Protein AF-W1I8B8-F1 (afdb_monomer_lite)

pLDDT: mean 73.0, std 14.46, range [45.47, 91.69]

Secondary structure (DSSP, 8-state):
--HHHHHHHHH-SEEEE-TTGGG-----HHHHH-S-GGGTHHHHS-GGGT--SB---TT-----HHHHS-TT---EEEETT--S-TTTGGGTSSSSS---

Foldseek 3Di:
DADVLLVQLQPDQKFKFQPVLVLDPPPCPLLVQQPCSVQVVCLNPVVVVVDHRTSNRSRPSVPCPSCVPDPSSRMDIDGPDDDDPPVPVVVVPPPPPPDD

Sequence (100 aa):
MGAFYSLVGKVSPLKVRADARSACDDCGECYVVCPEPQILKPVLKGEEKGIFPVIQAGECTNCGRCVDVCAEEVFHFGLRYKNNQSKVNKAIGNKHEVIT

Radius of gyration: 16.28 Å; chains: 1; bounding box: 55×24×32 Å

Structure (mmCIF, N/CA/C/O backbone):
data_AF-W1I8B8-F1
#
_entry.id   AF-W1I8B8-F1
#
loop_
_atom_site.group_PDB
_atom_site.id
_atom_site.type_symbol
_atom_site.label_atom_id
_atom_site.lab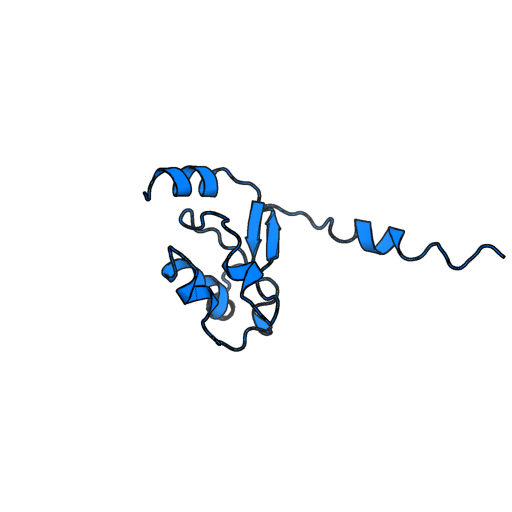el_alt_id
_atom_site.label_comp_id
_atom_site.label_asym_id
_atom_site.label_entity_id
_atom_site.label_seq_id
_atom_site.pdbx_PDB_ins_code
_atom_site.Cartn_x
_atom_site.Cartn_y
_atom_site.Cartn_z
_atom_site.occupancy
_atom_site.B_iso_or_equiv
_atom_site.auth_seq_id
_atom_site.auth_comp_id
_atom_site.auth_asym_id
_atom_site.auth_atom_id
_atom_site.pdbx_PDB_model_num
ATOM 1 N N . MET A 1 1 ? 12.866 -0.507 -16.506 1.00 50.50 1 MET A N 1
ATOM 2 C CA . MET A 1 1 ? 11.391 -0.548 -16.378 1.00 50.50 1 MET A CA 1
ATOM 3 C C . MET A 1 1 ? 10.953 0.270 -15.157 1.00 50.50 1 MET A C 1
ATOM 5 O O . MET A 1 1 ? 10.445 -0.304 -14.211 1.00 50.50 1 MET A O 1
ATOM 9 N N . GLY A 1 2 ? 11.206 1.587 -15.131 1.00 48.66 2 GLY A N 1
ATOM 10 C CA . GLY A 1 2 ? 11.009 2.411 -13.916 1.00 48.66 2 GLY A CA 1
ATOM 11 C C . GLY A 1 2 ? 10.160 3.667 -14.131 1.00 48.66 2 GLY A C 1
ATOM 12 O O . GLY A 1 2 ? 9.249 3.927 -13.366 1.00 48.66 2 GLY A O 1
ATOM 13 N N . ALA A 1 3 ? 10.353 4.399 -15.232 1.00 51.69 3 ALA A N 1
ATOM 14 C CA . ALA A 1 3 ? 9.691 5.698 -15.420 1.00 51.69 3 ALA A CA 1
ATOM 15 C C . ALA A 1 3 ? 8.223 5.635 -15.902 1.00 51.69 3 ALA A C 1
ATOM 17 O O . ALA A 1 3 ? 7.443 6.542 -15.618 1.00 51.69 3 ALA A O 1
ATOM 18 N N . PHE A 1 4 ? 7.820 4.577 -16.620 1.00 53.53 4 PHE A N 1
ATOM 19 C CA . PHE A 1 4 ? 6.445 4.453 -17.135 1.00 53.53 4 PHE A CA 1
ATOM 20 C C . PHE A 1 4 ? 5.428 4.196 -16.014 1.00 53.53 4 PHE A C 1
ATOM 22 O O . PHE A 1 4 ? 4.327 4.746 -16.027 1.00 53.53 4 PHE A O 1
ATOM 29 N N . TYR A 1 5 ? 5.815 3.408 -15.009 1.00 56.72 5 TYR A N 1
ATOM 30 C CA . TYR A 1 5 ? 4.935 3.074 -13.893 1.00 56.72 5 TYR A CA 1
ATOM 31 C C . TYR A 1 5 ? 4.787 4.229 -12.900 1.00 56.72 5 TYR A C 1
ATOM 33 O O . TYR A 1 5 ? 3.682 4.435 -12.401 1.00 56.72 5 TYR A O 1
ATOM 41 N N . SER A 1 6 ? 5.831 5.043 -12.690 1.00 53.16 6 SER A N 1
ATOM 42 C CA . SER A 1 6 ? 5.721 6.257 -11.870 1.00 53.16 6 SER A CA 1
ATOM 43 C C . SER A 1 6 ? 4.747 7.272 -12.486 1.00 53.16 6 SER A C 1
ATOM 45 O O . SER A 1 6 ? 4.078 8.002 -11.760 1.00 53.16 6 SER A O 1
ATOM 47 N N . LEU A 1 7 ? 4.586 7.294 -13.817 1.00 55.97 7 LEU A N 1
ATOM 48 C CA . LEU A 1 7 ? 3.587 8.128 -14.499 1.00 55.97 7 LEU A CA 1
ATOM 49 C C . LEU A 1 7 ? 2.156 7.605 -14.289 1.00 55.97 7 LEU A C 1
ATOM 51 O O . LEU A 1 7 ? 1.277 8.377 -13.913 1.00 55.97 7 LEU A O 1
ATOM 55 N N . VAL A 1 8 ? 1.925 6.295 -14.422 1.00 57.62 8 VAL A N 1
ATOM 56 C CA . VAL A 1 8 ? 0.607 5.680 -14.155 1.00 57.62 8 VAL A CA 1
ATOM 57 C C . VAL A 1 8 ? 0.218 5.789 -12.670 1.00 57.62 8 VAL A C 1
ATOM 59 O O . VAL A 1 8 ? -0.929 6.109 -12.348 1.00 57.62 8 VAL A O 1
ATOM 62 N N . GLY A 1 9 ? 1.175 5.616 -11.752 1.00 56.22 9 GLY A N 1
ATOM 63 C CA . GLY A 1 9 ? 0.976 5.773 -10.306 1.00 56.22 9 GLY A CA 1
ATOM 64 C C . GLY A 1 9 ? 0.743 7.223 -9.857 1.00 56.22 9 GLY A C 1
ATOM 65 O O . GLY A 1 9 ? 0.081 7.461 -8.843 1.00 56.22 9 GLY A O 1
ATOM 66 N N . LYS A 1 10 ? 1.240 8.211 -10.620 1.00 56.84 10 LYS A N 1
ATOM 67 C CA . LYS A 1 10 ? 1.070 9.650 -10.342 1.00 56.84 10 LYS A CA 1
ATOM 68 C C . LYS A 1 10 ? -0.293 10.189 -10.781 1.00 56.84 10 LYS A C 1
ATOM 70 O O . LYS A 1 10 ? -0.820 11.076 -10.109 1.00 56.84 10 LYS A O 1
ATOM 75 N N . VAL A 1 11 ? -0.860 9.651 -11.864 1.00 58.53 11 VAL A N 1
ATOM 76 C CA . VAL A 1 11 ? -2.174 10.062 -12.402 1.00 58.53 11 VAL A CA 1
ATOM 77 C C . VAL A 1 11 ? -3.325 9.228 -11.819 1.00 58.53 11 VAL A C 1
ATOM 79 O O . VAL A 1 11 ? -4.477 9.649 -11.867 1.00 58.53 11 VAL A O 1
ATOM 82 N N . SER A 1 12 ? -3.036 8.072 -11.211 1.00 62.81 12 SER A N 1
ATOM 83 C CA . SER A 1 12 ? -4.078 7.215 -10.642 1.00 62.81 12 SER A CA 1
ATOM 84 C C . SER A 1 12 ? -4.766 7.855 -9.425 1.00 62.81 12 SER A C 1
ATOM 86 O O . SER A 1 12 ? -4.108 8.124 -8.414 1.00 62.81 12 SER A O 1
ATOM 88 N N . PRO A 1 13 ? -6.099 8.051 -9.468 1.00 67.56 13 PRO A N 1
ATOM 89 C CA . PRO A 1 13 ? -6.869 8.465 -8.299 1.00 67.56 13 PRO A CA 1
ATOM 90 C C . PRO A 1 13 ? -6.970 7.339 -7.261 1.00 67.56 13 PRO A C 1
ATOM 92 O O . PRO A 1 13 ? -7.168 7.625 -6.081 1.00 67.56 13 PRO A O 1
ATOM 95 N N . LEU A 1 14 ? -6.803 6.081 -7.685 1.00 75.56 14 LEU A N 1
ATOM 96 C CA . LEU A 1 14 ? -6.703 4.907 -6.823 1.00 75.56 14 LEU A CA 1
ATOM 97 C C . LEU A 1 14 ? -5.280 4.802 -6.248 1.00 75.56 14 LEU A C 1
ATOM 99 O O . LEU A 1 14 ? -4.301 4.862 -6.991 1.00 75.56 14 LEU A O 1
ATOM 103 N N . LYS A 1 15 ? -5.167 4.663 -4.928 1.00 84.19 15 LYS A N 1
ATOM 104 C CA . LYS A 1 15 ? -3.913 4.568 -4.176 1.00 84.19 15 LYS A CA 1
ATOM 105 C C . LYS A 1 15 ? -4.039 3.530 -3.068 1.00 84.19 15 LYS A C 1
ATOM 107 O O . LYS A 1 15 ? -5.090 3.412 -2.441 1.00 84.19 15 LYS A O 1
ATOM 112 N N . VAL A 1 16 ? -2.949 2.820 -2.795 1.00 86.06 16 VAL A N 1
ATOM 113 C CA . VAL A 1 16 ? -2.856 1.947 -1.620 1.00 86.06 16 VAL A CA 1
ATOM 114 C C . VAL A 1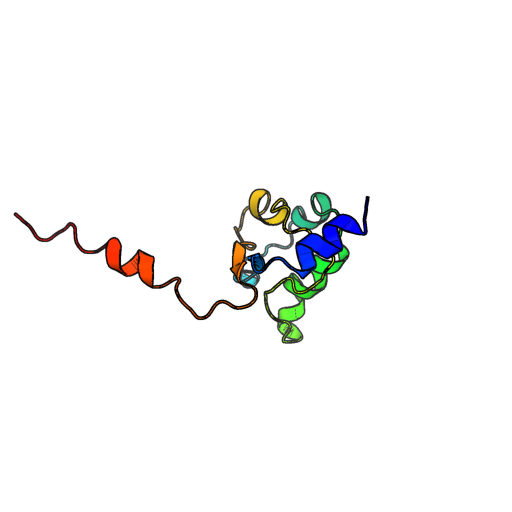 16 ? -2.743 2.799 -0.348 1.00 86.06 16 VAL A C 1
ATOM 116 O O . VAL A 1 16 ? -2.032 3.810 -0.316 1.00 86.06 16 VAL A O 1
ATOM 119 N N . ARG A 1 17 ? -3.473 2.403 0.693 1.00 85.12 17 ARG A N 1
ATOM 120 C CA . ARG A 1 17 ? -3.561 3.054 2.002 1.00 85.12 17 ARG A CA 1
ATOM 121 C C . ARG A 1 17 ? -3.318 2.023 3.097 1.00 85.12 17 ARG A C 1
ATOM 123 O O . ARG A 1 17 ? -3.817 0.917 2.987 1.00 85.12 17 ARG A O 1
ATOM 130 N N . ALA A 1 18 ? -2.587 2.383 4.137 1.00 87.69 18 ALA A N 1
ATOM 131 C CA . ALA A 1 18 ? -2.365 1.585 5.335 1.00 87.69 18 ALA A CA 1
ATOM 132 C C . ALA A 1 18 ? -3.198 2.153 6.497 1.00 87.69 18 ALA A C 1
ATOM 134 O O . ALA A 1 18 ? -2.652 2.634 7.490 1.00 87.69 18 ALA A O 1
ATOM 135 N N . ASP A 1 19 ? -4.524 2.199 6.333 1.00 83.31 19 ASP A N 1
ATOM 136 C CA . ASP A 1 19 ? -5.423 2.784 7.340 1.00 83.31 19 ASP A CA 1
ATOM 137 C C . ASP A 1 19 ? -5.446 1.941 8.636 1.00 83.31 19 ASP A C 1
ATOM 139 O O . ASP A 1 19 ? -5.653 2.490 9.713 1.00 83.31 19 ASP A O 1
ATOM 143 N N . ALA A 1 20 ? -5.156 0.637 8.542 1.00 83.31 20 ALA A N 1
ATOM 144 C CA . ALA A 1 20 ? -5.074 -0.297 9.667 1.00 83.31 20 ALA A CA 1
ATOM 145 C C . ALA A 1 20 ? -3.626 -0.575 10.124 1.00 83.31 20 ALA A C 1
ATOM 147 O O . ALA A 1 20 ? -3.328 -1.640 10.651 1.00 83.31 20 ALA A O 1
ATOM 148 N N . ARG A 1 21 ? -2.695 0.376 9.946 1.00 83.38 21 ARG A N 1
ATOM 149 C CA . ARG A 1 21 ? -1.277 0.192 10.329 1.00 83.38 21 ARG A CA 1
ATOM 150 C C . ARG A 1 21 ? -1.047 -0.127 11.809 1.00 83.38 21 ARG A C 1
ATOM 152 O O . ARG A 1 21 ? -0.006 -0.676 12.135 1.00 83.38 21 ARG A O 1
ATOM 159 N N . SER A 1 22 ? -2.008 0.164 12.683 1.00 83.44 22 SER A N 1
ATOM 160 C CA . SER A 1 22 ? -1.967 -0.218 14.101 1.00 83.44 22 SER A CA 1
ATOM 161 C C . SER A 1 22 ? -2.071 -1.733 14.325 1.00 83.44 22 SER A C 1
ATOM 163 O O . SER A 1 22 ? -1.700 -2.201 15.394 1.00 83.44 22 SER A O 1
ATOM 165 N N . ALA A 1 23 ? -2.570 -2.485 13.337 1.00 85.69 23 ALA A N 1
ATOM 166 C CA . ALA A 1 23 ? -2.606 -3.949 13.339 1.00 85.69 23 ALA A CA 1
ATOM 167 C C . ALA A 1 23 ? -1.348 -4.578 12.711 1.00 85.69 23 ALA A C 1
ATOM 169 O O . ALA A 1 23 ? -1.214 -5.792 12.689 1.00 85.69 23 ALA A O 1
ATOM 170 N N . CYS A 1 24 ? -0.421 -3.768 12.185 1.00 87.12 24 CYS A N 1
ATOM 171 C CA . CYS A 1 24 ? 0.815 -4.272 11.597 1.00 87.12 24 CYS A CA 1
ATOM 172 C C . CYS A 1 24 ? 1.684 -4.942 12.669 1.00 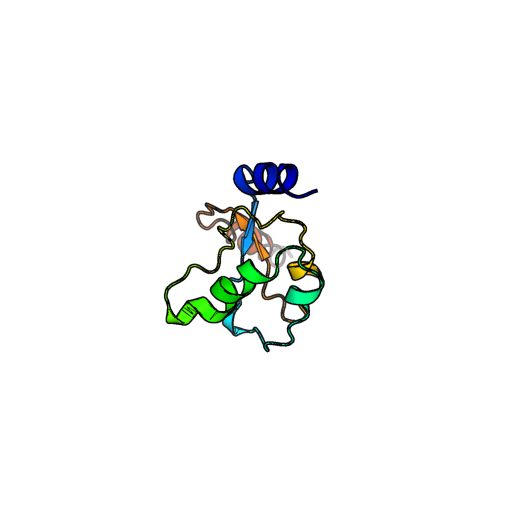87.12 24 CYS A C 1
ATOM 174 O O . CYS A 1 24 ? 2.052 -4.314 13.658 1.00 87.12 24 CYS A O 1
ATOM 176 N N . ASP A 1 25 ? 2.069 -6.187 12.414 1.00 88.81 25 ASP A N 1
ATOM 177 C CA . ASP A 1 25 ? 2.913 -7.028 13.268 1.00 88.81 25 ASP A CA 1
ATOM 178 C C . ASP A 1 25 ? 4.410 -6.983 12.891 1.00 88.81 25 ASP A C 1
ATOM 180 O O . ASP A 1 25 ? 5.223 -7.723 13.439 1.00 88.81 25 ASP A O 1
ATOM 184 N N . ASP A 1 26 ? 4.783 -6.120 11.938 1.00 86.75 26 ASP A N 1
ATOM 185 C CA . ASP A 1 26 ? 6.140 -5.988 11.388 1.00 86.75 26 ASP A CA 1
ATOM 186 C C . ASP A 1 26 ? 6.694 -7.293 10.750 1.00 86.75 26 ASP A C 1
ATOM 188 O O . ASP A 1 26 ? 7.911 -7.433 10.607 1.00 86.75 26 ASP A O 1
ATOM 192 N N . CYS A 1 27 ? 5.835 -8.204 10.258 1.00 88.88 27 CYS A N 1
ATOM 193 C CA . CYS A 1 27 ? 6.243 -9.433 9.544 1.00 88.88 27 CYS A CA 1
ATOM 194 C C . CYS A 1 27 ? 7.195 -9.186 8.354 1.00 88.88 27 CYS A C 1
ATOM 196 O O . CYS A 1 27 ? 8.073 -9.991 8.047 1.00 88.88 27 CYS A O 1
ATOM 198 N N . GLY A 1 28 ? 7.037 -8.044 7.677 1.00 86.94 28 GLY A N 1
ATOM 199 C CA . GLY A 1 28 ? 7.950 -7.562 6.641 1.00 86.94 28 GLY A CA 1
ATOM 200 C C . GLY A 1 28 ? 7.752 -8.150 5.237 1.00 86.94 28 GLY A C 1
ATOM 201 O O . GLY A 1 28 ? 8.449 -7.734 4.309 1.00 86.94 28 GLY A O 1
ATOM 202 N N . GLU A 1 29 ? 6.773 -9.032 5.028 1.00 88.88 29 GLU A N 1
ATOM 203 C CA . GLU A 1 29 ? 6.500 -9.659 3.720 1.00 88.88 29 GLU A CA 1
ATOM 204 C C . GLU A 1 29 ? 6.158 -8.638 2.625 1.00 88.88 29 GLU A C 1
ATOM 206 O O . GLU A 1 29 ? 6.597 -8.753 1.476 1.00 88.88 29 GLU A O 1
ATOM 211 N N . CYS A 1 30 ? 5.460 -7.560 2.997 1.00 89.12 30 CYS A N 1
ATOM 212 C CA . CYS A 1 30 ? 5.128 -6.467 2.087 1.00 89.12 30 CYS A CA 1
ATOM 213 C C . CYS A 1 30 ? 6.367 -5.787 1.466 1.00 89.12 30 CYS A C 1
ATOM 215 O O . CYS A 1 30 ? 6.271 -5.280 0.347 1.00 89.12 30 CYS A O 1
ATOM 217 N N . TYR A 1 31 ? 7.530 -5.801 2.133 1.00 88.44 31 TYR A N 1
ATOM 218 C CA . TYR A 1 31 ? 8.774 -5.238 1.592 1.00 88.44 31 TYR A CA 1
ATOM 219 C C . TYR A 1 31 ? 9.407 -6.129 0.523 1.00 88.44 31 TYR A C 1
ATOM 221 O O . TYR A 1 31 ? 10.032 -5.611 -0.396 1.00 88.44 31 TYR A O 1
ATOM 229 N N . VAL A 1 32 ? 9.244 -7.450 0.626 1.00 89.06 32 VAL A N 1
ATOM 230 C CA . VAL A 1 32 ? 9.856 -8.415 -0.302 1.00 89.06 32 VAL A CA 1
ATOM 231 C C . VAL A 1 32 ? 9.141 -8.400 -1.651 1.00 89.06 32 VAL A C 1
ATOM 233 O O . VAL A 1 32 ? 9.774 -8.473 -2.702 1.00 89.06 32 VAL A O 1
ATOM 236 N N . VAL A 1 33 ? 7.813 -8.273 -1.633 1.00 88.44 33 VAL A N 1
ATOM 237 C CA . VAL A 1 33 ? 6.994 -8.281 -2.855 1.00 88.44 33 VAL A CA 1
ATOM 238 C C . VAL A 1 33 ? 6.933 -6.923 -3.557 1.00 88.44 33 VAL A C 1
ATOM 240 O O . VAL A 1 33 ? 6.540 -6.852 -4.728 1.00 88.44 33 VAL A O 1
ATOM 243 N N . CYS A 1 34 ? 7.270 -5.841 -2.849 1.00 86.88 34 CYS A N 1
ATOM 244 C CA . CYS A 1 34 ? 7.202 -4.487 -3.375 1.00 86.88 34 CYS A CA 1
ATOM 245 C C . CYS A 1 34 ? 8.434 -4.189 -4.243 1.00 86.88 34 CYS A C 1
ATOM 247 O O . CYS A 1 34 ? 9.556 -4.352 -3.772 1.00 86.88 34 CYS A O 1
ATOM 249 N N . PRO A 1 35 ? 8.259 -3.680 -5.475 1.00 82.62 35 PRO A N 1
ATOM 250 C CA . PRO A 1 35 ? 9.391 -3.260 -6.300 1.00 82.62 35 PRO A CA 1
ATOM 251 C C . PRO A 1 35 ? 10.159 -2.071 -5.698 1.00 82.62 35 PRO A C 1
ATOM 253 O O . PRO A 1 35 ? 11.324 -1.878 -6.017 1.00 82.62 35 PRO A O 1
ATOM 256 N N . GLU A 1 36 ? 9.517 -1.291 -4.823 1.00 83.19 36 GLU A N 1
ATOM 257 C CA . 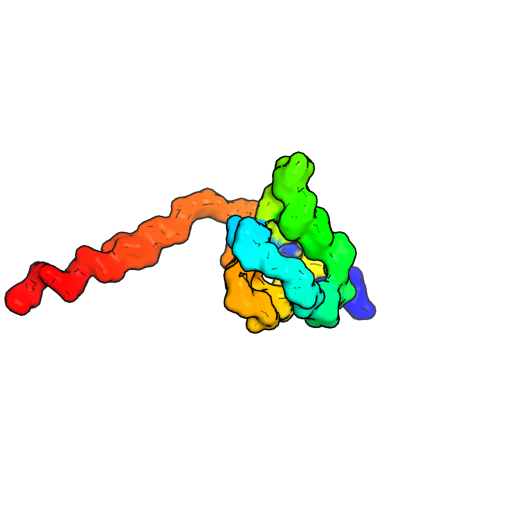GLU A 1 36 ? 10.054 -0.064 -4.226 1.00 83.19 36 GLU A CA 1
ATOM 258 C C . GLU A 1 36 ? 9.827 -0.067 -2.699 1.00 83.19 36 GLU A C 1
ATOM 260 O O . GLU A 1 36 ? 8.996 0.680 -2.182 1.00 83.19 36 GLU A O 1
ATOM 265 N N . PRO A 1 37 ? 10.539 -0.903 -1.922 1.00 82.50 37 PRO A N 1
ATOM 266 C CA . PRO A 1 37 ? 10.265 -1.106 -0.492 1.00 82.50 37 PRO A CA 1
ATOM 267 C C . PRO A 1 37 ? 10.511 0.139 0.374 1.00 82.50 37 PRO A C 1
ATOM 269 O O . PRO A 1 37 ? 9.961 0.287 1.467 1.00 82.50 37 PRO A O 1
ATOM 272 N N . GLN A 1 38 ? 11.328 1.067 -0.118 1.00 81.94 38 GLN A N 1
ATOM 273 C CA . GLN A 1 38 ? 11.700 2.308 0.560 1.00 81.94 38 GLN A CA 1
ATOM 274 C C . GLN A 1 38 ? 10.517 3.230 0.885 1.00 81.94 38 GLN A C 1
ATOM 276 O O . GLN A 1 38 ? 10.569 3.972 1.865 1.00 81.94 38 GLN A O 1
ATOM 281 N N . ILE A 1 39 ? 9.424 3.141 0.126 1.00 83.50 39 ILE A N 1
ATOM 282 C CA . ILE A 1 39 ? 8.229 3.973 0.324 1.00 83.50 39 ILE A CA 1
ATOM 283 C C . ILE A 1 39 ? 7.261 3.436 1.388 1.00 83.50 39 ILE A C 1
ATOM 285 O O . ILE A 1 39 ? 6.383 4.177 1.827 1.00 83.50 39 ILE A O 1
ATOM 289 N N . LEU A 1 40 ? 7.412 2.180 1.826 1.00 85.25 40 LEU A N 1
ATOM 290 C CA . LEU A 1 40 ? 6.530 1.545 2.818 1.00 85.25 40 LEU A CA 1
ATOM 291 C C . LEU A 1 40 ? 6.893 1.933 4.260 1.00 85.25 40 LEU A C 1
ATOM 293 O O . LEU A 1 40 ? 6.004 2.182 5.076 1.00 85.25 40 LEU A O 1
ATOM 297 N N . LYS A 1 41 ? 8.192 2.075 4.558 1.00 82.00 41 LYS A N 1
ATOM 298 C CA . LYS A 1 41 ? 8.704 2.460 5.888 1.00 82.00 41 LYS A CA 1
ATOM 299 C C . LYS A 1 41 ? 8.034 3.714 6.471 1.00 82.00 41 LYS A C 1
ATOM 301 O O . LYS A 1 41 ? 7.555 3.642 7.603 1.00 82.00 41 LYS A O 1
ATOM 306 N N . PRO A 1 42 ? 7.960 4.853 5.748 1.00 79.62 42 PRO A N 1
ATOM 307 C CA . PRO A 1 42 ? 7.342 6.063 6.287 1.00 79.62 42 PRO A CA 1
ATOM 308 C C . PRO A 1 42 ? 5.821 5.962 6.432 1.00 79.62 42 PRO A C 1
ATOM 310 O O . PRO A 1 42 ? 5.238 6.778 7.129 1.00 79.62 42 PRO A O 1
ATOM 313 N N . VAL A 1 43 ? 5.156 5.001 5.792 1.00 82.56 43 VAL A N 1
ATOM 314 C CA . VAL A 1 43 ? 3.693 4.864 5.871 1.00 82.56 43 VAL A CA 1
ATOM 315 C C . VAL A 1 43 ? 3.296 4.031 7.092 1.00 82.56 43 VAL A C 1
ATOM 317 O O . VAL A 1 43 ? 2.352 4.394 7.795 1.00 82.56 43 VAL A O 1
ATOM 320 N N . LEU A 1 44 ? 4.071 2.981 7.386 1.00 81.81 44 LEU A N 1
ATOM 321 C CA . LEU A 1 44 ? 3.892 2.128 8.562 1.00 81.81 44 LEU A CA 1
ATOM 322 C C . LEU A 1 44 ? 4.374 2.813 9.850 1.00 81.81 44 LEU A C 1
ATOM 324 O O . LEU A 1 44 ? 3.617 2.913 10.805 1.00 81.81 44 LEU A O 1
ATOM 328 N N . LYS A 1 45 ? 5.597 3.364 9.860 1.00 78.44 45 LYS A N 1
ATOM 329 C CA . LYS A 1 45 ? 6.217 3.976 11.060 1.00 78.44 45 LYS A CA 1
ATOM 330 C C . LYS A 1 45 ? 6.129 5.500 11.099 1.00 78.44 45 LYS A C 1
ATOM 332 O O . LYS A 1 45 ? 6.749 6.151 11.927 1.00 78.44 45 LYS A O 1
ATOM 337 N N . GLY A 1 46 ? 5.398 6.106 10.168 1.00 72.19 46 GLY A N 1
ATOM 338 C CA . GLY A 1 46 ? 5.213 7.556 10.130 1.00 72.19 46 GLY A CA 1
ATOM 339 C C . GLY A 1 46 ? 4.064 8.070 10.984 1.00 72.19 46 GLY A C 1
ATOM 340 O O . GLY A 1 46 ? 3.826 9.275 10.969 1.00 72.19 46 GLY A O 1
ATOM 341 N N . GLU A 1 47 ? 3.348 7.201 11.705 1.00 69.44 47 GLU A N 1
ATOM 342 C CA . GLU A 1 47 ? 2.252 7.605 12.595 1.00 69.44 47 GLU A CA 1
ATOM 343 C C . GLU A 1 47 ? 2.711 8.599 13.655 1.00 69.44 47 GLU A C 1
ATOM 345 O O . GLU A 1 47 ? 2.140 9.680 13.775 1.00 69.44 47 GLU A O 1
ATOM 350 N N . GLU A 1 48 ? 3.820 8.280 14.320 1.00 67.12 48 GLU A N 1
ATOM 351 C CA . GLU A 1 48 ? 4.488 9.139 15.301 1.00 67.12 48 GLU A CA 1
ATOM 352 C C . GLU A 1 48 ? 4.917 10.498 14.710 1.00 67.12 48 GLU A C 1
ATOM 354 O O . GLU A 1 48 ? 5.070 11.478 15.432 1.00 67.12 48 GLU A O 1
ATOM 359 N N . LYS A 1 49 ? 5.071 10.576 13.380 1.00 67.44 49 LYS A N 1
ATOM 360 C CA . LYS A 1 49 ? 5.472 11.781 12.636 1.00 67.44 49 LYS A CA 1
ATOM 361 C C . LYS A 1 49 ? 4.291 12.500 11.977 1.00 67.44 49 LYS A C 1
ATOM 363 O O . LYS A 1 49 ? 4.509 13.417 11.188 1.00 67.44 49 LYS A O 1
ATOM 368 N N . GLY A 1 50 ? 3.052 12.074 12.243 1.00 67.56 50 GLY A N 1
ATOM 369 C CA . GLY A 1 50 ? 1.848 12.649 11.637 1.00 67.56 50 GLY A CA 1
ATOM 370 C C . GLY A 1 50 ? 1.720 12.390 10.130 1.00 67.56 50 GLY A C 1
ATOM 371 O O . GLY A 1 50 ? 0.993 13.102 9.436 1.00 67.56 50 GLY A O 1
ATOM 372 N N . ILE A 1 51 ? 2.424 11.388 9.594 1.00 75.00 51 ILE A N 1
ATOM 373 C CA . ILE A 1 51 ? 2.349 11.027 8.176 1.00 75.00 51 ILE A CA 1
ATOM 374 C C . ILE A 1 51 ? 1.028 10.297 7.924 1.00 75.00 51 ILE A C 1
ATOM 376 O O . ILE A 1 51 ? 0.682 9.324 8.607 1.00 75.00 51 ILE A O 1
ATOM 380 N N . PHE A 1 52 ? 0.296 10.768 6.913 1.00 70.56 52 PHE A N 1
ATOM 381 C CA . PHE A 1 52 ? -0.967 10.171 6.491 1.00 70.56 52 PHE A CA 1
ATOM 382 C C . PHE A 1 52 ? -0.794 8.690 6.119 1.00 70.56 52 PHE A C 1
ATOM 384 O O . PHE A 1 52 ? 0.200 8.336 5.485 1.00 70.56 52 PHE A O 1
ATOM 391 N N . PRO A 1 53 ? -1.802 7.840 6.386 1.00 76.38 53 PRO A N 1
ATOM 392 C CA . PRO A 1 53 ? -1.789 6.418 6.032 1.00 76.38 53 PRO A CA 1
ATOM 393 C C . PRO A 1 53 ? -1.890 6.171 4.515 1.00 76.38 53 PRO A C 1
ATOM 395 O O . PRO A 1 53 ? -2.230 5.083 4.077 1.00 76.38 53 PRO A O 1
ATOM 398 N N . VAL A 1 54 ? -1.634 7.169 3.668 1.00 79.31 54 VAL A N 1
ATOM 399 C CA . VAL A 1 54 ? -1.749 7.063 2.210 1.00 79.31 54 VAL A CA 1
ATOM 400 C C . VAL A 1 54 ? -0.365 7.006 1.599 1.00 79.31 54 VAL A C 1
ATOM 402 O O . VAL A 1 54 ? 0.457 7.889 1.844 1.00 79.31 54 VAL A O 1
ATOM 405 N N . ILE A 1 55 ? -0.143 6.039 0.709 1.00 80.69 55 ILE A N 1
ATOM 406 C CA . ILE A 1 55 ? 1.088 5.962 -0.074 1.00 80.69 55 ILE A CA 1
ATOM 407 C C . ILE A 1 55 ? 1.072 7.049 -1.165 1.00 80.69 55 ILE A C 1
ATOM 409 O O . ILE A 1 55 ? 0.719 6.830 -2.326 1.00 80.69 55 ILE A O 1
ATOM 413 N N . GLN A 1 56 ? 1.446 8.274 -0.792 1.00 70.62 56 GLN A N 1
ATOM 414 C CA . GLN A 1 56 ? 1.490 9.415 -1.714 1.00 70.62 56 GLN A CA 1
ATOM 415 C C . GLN A 1 56 ? 2.712 9.403 -2.643 1.00 70.62 56 GLN A C 1
ATOM 417 O O . GLN A 1 56 ? 2.742 10.167 -3.608 1.00 70.62 56 GLN A O 1
ATOM 422 N N . ALA A 1 57 ? 3.680 8.513 -2.403 1.00 72.19 57 ALA A N 1
ATOM 423 C CA . ALA A 1 57 ? 4.857 8.359 -3.248 1.00 72.19 57 ALA A CA 1
ATOM 424 C C . ALA A 1 57 ? 4.459 8.043 -4.700 1.00 72.19 57 ALA A C 1
ATOM 426 O O . ALA A 1 57 ? 3.612 7.178 -4.951 1.00 72.19 57 ALA A O 1
ATOM 427 N N . GLY A 1 58 ? 5.065 8.756 -5.654 1.00 69.25 58 GLY A N 1
ATOM 428 C CA . GLY A 1 58 ? 4.899 8.499 -7.090 1.00 69.25 58 GLY A CA 1
ATOM 429 C C . GLY A 1 58 ? 5.445 7.136 -7.520 1.00 69.25 58 GLY A C 1
ATOM 430 O O . GLY A 1 58 ? 4.990 6.595 -8.517 1.00 69.25 58 GLY A O 1
ATOM 431 N N . GLU A 1 59 ? 6.337 6.562 -6.712 1.00 75.62 59 GLU A N 1
ATOM 432 C CA . GLU A 1 59 ? 6.958 5.251 -6.934 1.00 75.62 59 GLU A CA 1
ATOM 433 C C . GLU A 1 59 ? 6.005 4.076 -6.665 1.00 75.62 59 GLU A C 1
ATOM 435 O O . GLU A 1 59 ? 6.244 2.953 -7.104 1.00 75.62 59 GLU A O 1
ATOM 440 N N . CYS A 1 60 ? 4.889 4.308 -5.961 1.00 82.00 60 CYS A N 1
ATOM 441 C CA . CYS A 1 60 ? 3.872 3.276 -5.809 1.00 82.00 60 CYS A CA 1
ATOM 442 C C . CYS A 1 60 ? 3.147 3.065 -7.140 1.00 82.00 60 CYS A C 1
ATOM 444 O O . CYS A 1 60 ? 2.363 3.909 -7.579 1.00 82.00 60 CYS A O 1
ATOM 446 N N . THR A 1 61 ? 3.368 1.897 -7.739 1.00 78.19 61 THR A N 1
ATOM 447 C CA . THR A 1 61 ? 2.765 1.483 -9.013 1.00 78.19 61 THR A CA 1
ATOM 448 C C . THR A 1 61 ? 1.311 1.021 -8.887 1.00 78.19 61 THR A C 1
ATOM 450 O O . THR A 1 61 ? 0.707 0.645 -9.885 1.00 78.19 61 THR A O 1
ATOM 453 N N . ASN A 1 62 ? 0.743 1.024 -7.673 1.00 79.44 62 ASN A N 1
ATOM 454 C CA . ASN A 1 62 ? -0.580 0.471 -7.362 1.00 79.44 62 ASN A CA 1
ATOM 455 C C . ASN A 1 62 ? -0.753 -1.007 -7.774 1.00 79.44 62 ASN A C 1
ATOM 457 O O . ASN A 1 62 ? -1.865 -1.442 -8.052 1.00 79.44 62 ASN A O 1
ATOM 461 N N . CYS A 1 63 ? 0.330 -1.795 -7.782 1.00 84.25 63 CYS A N 1
ATOM 462 C CA . CYS A 1 63 ? 0.290 -3.213 -8.166 1.00 84.25 63 CYS A CA 1
ATOM 463 C C . CYS A 1 63 ? -0.497 -4.126 -7.208 1.00 84.25 63 CYS A C 1
ATOM 465 O O . CYS A 1 63 ? -0.793 -5.256 -7.573 1.00 84.25 63 CYS A O 1
ATOM 467 N N . GLY A 1 64 ? -0.792 -3.681 -5.982 1.00 84.62 64 GLY A N 1
ATOM 468 C CA . GLY A 1 64 ? -1.616 -4.431 -5.024 1.00 84.62 64 GLY A CA 1
ATOM 469 C C . GLY A 1 64 ? -0.948 -5.601 -4.313 1.00 84.62 64 GLY A C 1
ATOM 470 O O . GLY A 1 64 ? -1.555 -6.157 -3.410 1.00 84.62 64 GLY A O 1
ATOM 471 N N . ARG A 1 65 ? 0.304 -5.943 -4.630 1.00 87.44 65 ARG A N 1
ATOM 472 C CA . ARG A 1 65 ? 0.994 -7.088 -4.003 1.00 87.44 65 ARG A CA 1
ATOM 473 C C . ARG A 1 65 ? 1.084 -7.002 -2.480 1.00 87.44 65 ARG A C 1
ATOM 475 O O . ARG A 1 65 ? 1.005 -8.018 -1.809 1.00 87.44 65 ARG A O 1
ATOM 482 N N . CYS A 1 66 ? 1.247 -5.796 -1.937 1.00 89.56 66 CYS A N 1
ATOM 483 C CA . CYS A 1 66 ? 1.268 -5.593 -0.490 1.00 89.56 66 CYS A CA 1
ATOM 484 C C . CYS A 1 66 ? -0.105 -5.774 0.172 1.00 89.56 66 CYS A C 1
ATOM 486 O O . CYS A 1 66 ? -0.137 -6.072 1.355 1.00 89.56 66 CYS A O 1
ATOM 488 N N . VAL A 1 67 ? -1.209 -5.592 -0.561 1.00 89.00 67 VAL A N 1
ATOM 489 C CA . VAL A 1 67 ? -2.569 -5.881 -0.071 1.00 89.00 67 VAL A CA 1
ATOM 490 C C . VAL A 1 67 ? -2.782 -7.389 -0.025 1.00 89.00 67 VAL A C 1
ATOM 492 O O . VAL A 1 67 ? -3.257 -7.905 0.971 1.00 89.00 67 VAL A O 1
ATOM 495 N N . ASP A 1 68 ? -2.361 -8.082 -1.081 1.00 86.69 68 ASP A N 1
ATOM 496 C CA . ASP A 1 68 ? -2.577 -9.521 -1.256 1.00 86.69 68 ASP A CA 1
ATOM 497 C C . ASP A 1 68 ? -1.777 -10.387 -0.264 1.00 86.69 68 ASP A C 1
ATOM 499 O O . ASP A 1 68 ? -2.274 -11.389 0.231 1.00 86.69 68 ASP A O 1
ATOM 503 N N . VA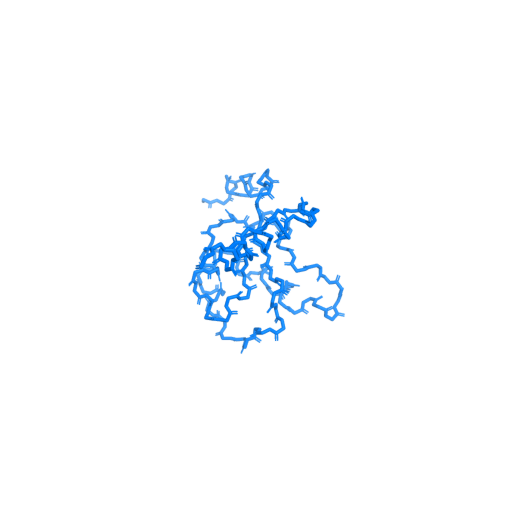L A 1 69 ? -0.540 -9.991 0.063 1.00 91.69 69 VAL A N 1
ATOM 504 C CA . VAL A 1 69 ? 0.332 -10.761 0.975 1.00 91.69 69 VAL A CA 1
ATOM 505 C C . VAL A 1 69 ? 0.114 -10.437 2.459 1.00 91.69 69 VAL A C 1
ATOM 507 O O . VAL A 1 69 ? 0.642 -11.122 3.327 1.00 91.69 69 VAL A O 1
ATOM 510 N N . CYS A 1 70 ? -0.588 -9.351 2.789 1.00 90.44 70 CYS A N 1
ATOM 511 C CA . CYS A 1 70 ? -0.676 -8.891 4.172 1.00 90.44 70 CYS A CA 1
ATOM 512 C C . CYS A 1 70 ? -1.756 -9.664 4.937 1.00 90.44 70 CYS A C 1
ATOM 514 O O . CYS A 1 70 ? -2.940 -9.421 4.728 1.00 90.44 70 CYS A O 1
ATOM 516 N N . ALA A 1 71 ? -1.339 -10.544 5.853 1.00 88.00 71 ALA A N 1
ATOM 517 C CA . ALA A 1 71 ? -2.245 -11.356 6.672 1.00 88.00 71 ALA A CA 1
ATOM 518 C C . ALA A 1 71 ? -3.204 -10.517 7.538 1.00 88.00 71 ALA A C 1
ATOM 520 O O . ALA A 1 71 ? -4.381 -10.836 7.643 1.00 88.00 71 ALA A O 1
ATOM 521 N N . GLU A 1 72 ? -2.710 -9.410 8.094 1.00 88.81 72 GLU A N 1
ATOM 522 C CA . GLU A 1 72 ? -3.479 -8.490 8.946 1.00 88.81 72 GLU A CA 1
ATOM 523 C C . GLU A 1 72 ? -4.313 -7.471 8.143 1.00 88.81 72 GLU A C 1
ATOM 525 O O . GLU A 1 72 ? -4.850 -6.518 8.707 1.00 88.81 72 GLU A O 1
ATOM 530 N N . GLU A 1 73 ? -4.369 -7.610 6.811 1.00 88.19 73 GLU A N 1
ATOM 531 C CA . GLU A 1 73 ? -5.121 -6.737 5.899 1.00 88.19 73 GLU A CA 1
ATOM 532 C C . GLU A 1 73 ? -4.846 -5.237 6.134 1.00 88.19 73 GLU A C 1
ATOM 534 O O . GLU A 1 73 ? -5.705 -4.375 5.983 1.00 88.19 73 GLU A O 1
ATOM 539 N N . VAL A 1 74 ? -3.613 -4.876 6.502 1.00 89.88 74 VAL A N 1
ATOM 540 C CA . VAL A 1 74 ? -3.249 -3.487 6.835 1.00 89.88 74 VAL A CA 1
ATOM 541 C C . VAL A 1 74 ? -3.464 -2.551 5.643 1.00 89.88 74 VAL A C 1
ATOM 543 O O . VAL A 1 74 ? -3.894 -1.398 5.795 1.00 89.88 74 VAL A O 1
ATOM 546 N N . PHE A 1 75 ? -3.148 -3.044 4.444 1.00 89.00 75 PHE A N 1
ATOM 547 C CA . PHE A 1 75 ? -3.199 -2.286 3.203 1.00 89.00 75 PHE A CA 1
ATOM 548 C C . PHE A 1 75 ? -4.545 -2.437 2.495 1.00 89.00 75 PHE A C 1
ATOM 550 O O . PHE A 1 75 ? -5.047 -3.534 2.310 1.00 89.00 75 PHE A O 1
ATOM 557 N N . HIS A 1 76 ? -5.076 -1.328 1.991 1.00 85.88 76 HIS A N 1
ATOM 558 C CA . HIS A 1 76 ? -6.336 -1.269 1.265 1.00 85.88 76 HIS A CA 1
ATOM 559 C C . HIS A 1 76 ? -6.235 -0.341 0.056 1.00 85.88 76 HIS A C 1
ATOM 561 O O . HIS A 1 76 ? -5.540 0.678 0.082 1.00 85.88 76 HIS A O 1
ATOM 567 N N . PHE A 1 77 ? -6.982 -0.638 -1.005 1.00 85.31 77 PHE A N 1
ATOM 568 C CA . PHE A 1 77 ? -7.149 0.299 -2.111 1.00 85.31 77 PHE A CA 1
ATOM 569 C C . PHE A 1 77 ? -8.192 1.362 -1.763 1.00 85.31 77 PHE A C 1
ATOM 571 O O . PHE A 1 77 ? -9.366 1.071 -1.542 1.00 85.31 77 PHE A O 1
ATOM 578 N N . GLY A 1 78 ? -7.775 2.623 -1.762 1.00 79.25 78 GLY A N 1
ATOM 579 C CA . GLY A 1 78 ? -8.661 3.765 -1.572 1.00 79.25 78 GLY A CA 1
ATOM 580 C C . GLY A 1 78 ? -8.412 4.849 -2.607 1.00 79.25 78 GLY A C 1
ATOM 581 O O . GLY A 1 78 ? -7.504 4.759 -3.428 1.00 79.25 78 GLY A O 1
ATOM 582 N N . LEU A 1 79 ? -9.222 5.906 -2.583 1.00 77.69 79 LEU A N 1
ATOM 583 C CA . LEU A 1 79 ? -8.902 7.084 -3.386 1.00 77.69 79 LEU A CA 1
ATOM 584 C C . LEU A 1 79 ? -7.873 7.941 -2.645 1.00 77.69 79 LEU A C 1
ATOM 586 O O . LEU A 1 79 ? -7.927 8.081 -1.418 1.00 77.69 79 LEU A O 1
ATOM 590 N N . ARG A 1 80 ? -6.971 8.564 -3.411 1.00 69.38 80 ARG A N 1
ATOM 591 C CA . ARG A 1 80 ? -6.073 9.627 -2.930 1.00 69.38 80 ARG A CA 1
ATOM 592 C C . ARG A 1 80 ? -6.869 10.748 -2.257 1.00 69.38 80 ARG A C 1
ATOM 594 O O . ARG A 1 80 ? -6.458 11.261 -1.223 1.00 69.38 80 ARG A O 1
ATOM 601 N N . TYR A 1 81 ? -8.031 11.052 -2.834 1.00 65.38 81 TYR A N 1
ATOM 602 C CA . TYR A 1 81 ? -9.033 11.987 -2.338 1.00 65.38 81 TYR A CA 1
ATOM 603 C C . TYR A 1 81 ? -10.342 11.219 -2.115 1.00 65.38 81 TYR A C 1
ATOM 605 O O . TYR A 1 81 ? -11.206 11.210 -2.988 1.00 65.38 81 TYR A O 1
ATOM 613 N N . LYS A 1 82 ? -10.510 10.503 -0.998 1.00 52.72 82 LYS A N 1
ATOM 614 C CA . LYS A 1 82 ? -11.841 9.980 -0.642 1.00 52.72 82 LYS A CA 1
ATOM 615 C C . LYS A 1 82 ? -12.419 10.762 0.525 1.00 52.72 82 LYS A C 1
ATOM 617 O O . LYS A 1 82 ? -12.087 10.514 1.678 1.00 52.72 82 LYS A O 1
ATOM 622 N N . ASN A 1 83 ? -13.334 11.666 0.171 1.00 55.50 83 ASN A N 1
ATOM 623 C CA . ASN A 1 83 ? -14.496 11.984 0.989 1.00 55.50 83 ASN A CA 1
ATOM 624 C C . ASN A 1 83 ? -15.266 10.687 1.278 1.00 55.50 83 ASN A C 1
ATOM 626 O O . ASN A 1 83 ? -15.463 9.833 0.414 1.00 55.50 83 ASN A O 1
ATOM 630 N N . ASN A 1 84 ? -15.660 10.547 2.531 1.00 48.00 84 ASN A N 1
ATOM 631 C CA . ASN A 1 84 ? -16.122 9.344 3.203 1.00 48.00 84 ASN A CA 1
ATOM 632 C C . ASN A 1 84 ? -17.432 8.756 2.618 1.00 48.00 84 ASN A C 1
ATOM 634 O O . ASN A 1 84 ? -18.517 9.075 3.089 1.00 48.00 84 ASN A O 1
ATOM 638 N N . GLN A 1 85 ? -17.347 7.882 1.604 1.00 55.28 85 GLN A N 1
ATOM 639 C CA . GLN A 1 85 ? -18.509 7.154 1.050 1.00 55.28 85 GLN A CA 1
ATOM 640 C C . GLN A 1 85 ? -18.536 5.648 1.378 1.00 55.28 85 GLN A C 1
ATOM 642 O O . GLN A 1 85 ? -19.390 4.921 0.878 1.00 55.28 85 GLN A O 1
ATOM 647 N N . SER A 1 86 ? -17.668 5.160 2.276 1.00 50.25 86 SER A N 1
ATOM 648 C CA . SER A 1 86 ? -17.737 3.757 2.742 1.00 50.25 86 SER A CA 1
ATOM 649 C C . SER A 1 86 ? -18.993 3.464 3.592 1.00 50.25 86 SER A C 1
ATOM 651 O O . SER A 1 86 ? -19.313 2.318 3.887 1.00 50.25 86 SER A O 1
ATOM 653 N N . LYS A 1 87 ? -19.782 4.492 3.941 1.00 52.16 87 LYS A N 1
ATOM 654 C CA . LYS A 1 87 ? -21.081 4.323 4.612 1.00 52.16 87 LYS A CA 1
ATOM 655 C C . LYS A 1 87 ? -22.232 3.876 3.698 1.00 52.16 87 LYS A C 1
ATOM 657 O O . LYS A 1 87 ? -23.286 3.547 4.231 1.00 52.16 87 LYS A O 1
ATOM 662 N N . VAL A 1 88 ? -22.073 3.826 2.370 1.00 53.75 88 VAL A N 1
ATOM 663 C CA . VAL A 1 88 ? -23.184 3.438 1.473 1.00 53.75 88 VAL A CA 1
ATOM 664 C C . VAL A 1 88 ? -23.510 1.942 1.567 1.00 53.75 88 VAL A C 1
ATOM 666 O O . VAL A 1 88 ? -24.682 1.588 1.644 1.00 53.75 88 VAL A O 1
ATOM 669 N N . ASN A 1 89 ? -22.515 1.057 1.690 1.00 50.16 89 ASN A N 1
ATOM 670 C CA . ASN A 1 89 ? -22.786 -0.389 1.730 1.00 50.16 89 ASN A CA 1
ATOM 671 C C . ASN A 1 89 ? -23.328 -0.889 3.080 1.00 50.16 89 ASN A C 1
ATOM 673 O O . ASN A 1 89 ? -24.022 -1.902 3.114 1.00 50.16 89 ASN A O 1
ATOM 677 N N . LYS A 1 90 ? -23.113 -0.164 4.190 1.00 47.75 90 LYS A N 1
ATOM 678 C CA . LYS A 1 90 ? -23.683 -0.547 5.499 1.00 47.75 90 LYS A CA 1
ATOM 679 C C . LYS A 1 90 ? -25.189 -0.255 5.612 1.00 47.75 90 LYS A C 1
ATOM 681 O O . LYS A 1 90 ? -25.853 -0.831 6.465 1.00 47.75 90 LYS A O 1
ATOM 686 N N . ALA A 1 91 ? -25.746 0.590 4.740 1.00 54.31 91 ALA A N 1
ATOM 687 C CA . ALA A 1 91 ? -27.183 0.879 4.713 1.00 54.31 91 ALA A CA 1
ATOM 688 C C . ALA A 1 91 ? -28.007 -0.149 3.910 1.00 54.31 91 ALA A C 1
ATOM 690 O O . ALA A 1 91 ? -29.224 -0.206 4.073 1.00 54.31 91 ALA A O 1
ATOM 691 N N . ILE A 1 92 ? -27.366 -0.965 3.063 1.00 58.03 92 ILE A N 1
ATOM 692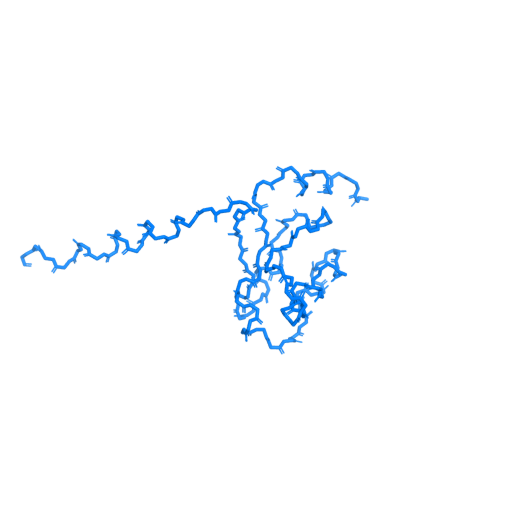 C CA . ILE A 1 92 ? -28.055 -1.921 2.174 1.00 58.03 92 ILE A CA 1
ATOM 693 C C . ILE A 1 92 ? -28.111 -3.334 2.791 1.00 58.03 92 ILE A C 1
ATOM 695 O O . ILE A 1 92 ? -28.934 -4.149 2.393 1.00 58.03 92 ILE A O 1
ATOM 699 N N . GLY A 1 93 ? -27.309 -3.613 3.826 1.00 45.47 93 GLY A N 1
ATOM 700 C CA . GLY A 1 93 ? -27.300 -4.904 4.529 1.00 45.47 93 GLY A CA 1
ATOM 701 C C . GLY A 1 93 ? -28.301 -5.055 5.683 1.00 45.47 93 GLY A C 1
ATOM 702 O O . GLY A 1 93 ? -28.351 -6.124 6.272 1.00 45.47 93 GLY A O 1
ATOM 703 N N . ASN A 1 94 ? -29.085 -4.023 6.030 1.00 54.78 94 ASN A N 1
ATOM 704 C CA . ASN A 1 94 ? -29.984 -4.050 7.201 1.00 54.78 94 ASN A CA 1
ATOM 705 C C . ASN A 1 94 ? -31.473 -3.843 6.856 1.00 54.78 94 ASN A C 1
ATOM 707 O O . ASN A 1 94 ? -32.207 -3.198 7.602 1.00 54.78 94 ASN A O 1
ATOM 711 N N . LYS A 1 95 ? -31.924 -4.321 5.689 1.00 54.22 95 LYS A N 1
ATOM 712 C CA . LYS A 1 95 ? -33.342 -4.248 5.274 1.00 54.22 95 LYS A CA 1
ATOM 713 C C . LYS A 1 95 ? -33.952 -5.573 4.793 1.00 54.22 95 LYS A C 1
ATOM 715 O O . LYS A 1 95 ? -35.024 -5.550 4.203 1.00 54.22 95 LYS A O 1
ATOM 720 N N . HIS A 1 96 ? -33.333 -6.714 5.092 1.00 52.94 96 HIS A N 1
ATOM 721 C CA . HIS A 1 96 ? -33.923 -8.038 4.836 1.00 52.94 96 HIS A CA 1
ATOM 722 C C . HIS A 1 96 ? -34.204 -8.820 6.134 1.00 52.94 96 HIS A C 1
ATOM 724 O O . HIS A 1 96 ? -33.926 -10.006 6.218 1.00 52.94 96 HIS A O 1
ATOM 730 N N . GLU A 1 97 ? -34.768 -8.163 7.152 1.00 53.91 97 GLU A N 1
ATOM 731 C CA . GLU A 1 97 ? -35.350 -8.863 8.316 1.00 53.91 97 GLU A CA 1
ATOM 732 C C . GLU A 1 97 ? -36.655 -8.208 8.802 1.00 53.91 97 GLU A C 1
ATOM 734 O O . GLU A 1 97 ? -36.928 -8.158 9.991 1.00 53.91 97 GLU A O 1
ATOM 739 N N . VAL A 1 98 ? -37.474 -7.640 7.907 1.00 56.25 98 VAL A N 1
ATOM 740 C CA . VAL A 1 98 ? -38.812 -7.158 8.309 1.00 56.25 98 VAL A CA 1
ATOM 741 C C . VAL A 1 98 ? -39.816 -7.243 7.157 1.00 56.25 98 VAL A C 1
ATOM 743 O O . VAL A 1 98 ? -40.393 -6.229 6.787 1.00 56.25 98 VAL A O 1
ATOM 746 N N . ILE A 1 99 ? -40.030 -8.422 6.562 1.00 52.69 99 ILE A N 1
ATOM 747 C CA . ILE A 1 99 ? -41.300 -8.733 5.878 1.00 52.69 99 ILE A CA 1
ATOM 748 C C . ILE A 1 99 ? -41.590 -10.234 6.054 1.00 52.69 99 ILE A C 1
ATOM 750 O O . ILE A 1 99 ? -40.992 -11.050 5.360 1.00 52.69 99 ILE A O 1
ATOM 754 N N . THR A 1 100 ? -42.545 -10.514 6.953 1.00 48.22 100 THR A N 1
ATOM 755 C CA . THR A 1 100 ? -43.268 -11.783 7.195 1.00 48.22 100 THR A CA 1
ATOM 756 C C . THR A 1 100 ? -42.548 -12.882 7.971 1.00 48.22 100 THR A C 1
ATOM 758 O O . THR A 1 100 ? -41.533 -13.420 7.490 1.00 48.22 100 THR A O 1
#